Protein AF-A0A514CMM2-F1 (afdb_monomer)

Sequence (59 aa):
MNSKLDDHYKVPIAPPGFPELGAAMTDGEVAFRQHAGGHSTGPNWSTWIAWASRYWDHN

Radius of gyration: 16.96 Å; Cα contacts (8 Å, |Δi|>4): 35; chains: 1; bounding box: 48×16×48 Å

Organism: NCBI:txid2591634

Solvent-accessible surface area (backbone atoms only —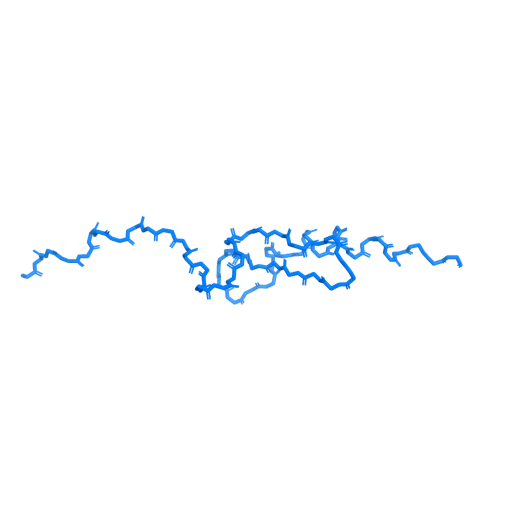 not comparable to full-atom values): 4238 Å² total; per-residue (Å²): 143,86,90,82,90,80,87,75,96,70,71,81,72,43,60,93,93,54,68,58,68,58,46,72,47,56,92,54,100,68,65,52,67,51,67,84,80,73,102,67,66,72,83,47,49,68,61,48,51,67,56,52,56,79,64,69,78,78,133

Mean predicted aligned error: 9.62 Å

Nearest PDB structures (foldseek):
  6hsw-assembly3_C  TM=9.068E-01  e=5.842E-03  Teredinibacter turnerae T7901

Structure (mmCIF, N/CA/C/O backbone):
data_AF-A0A514CMM2-F1
#
_entry.id   AF-A0A514CMM2-F1
#
loop_
_atom_site.group_PDB
_atom_site.id
_atom_site.type_symbol
_atom_site.label_atom_id
_atom_site.label_alt_id
_atom_site.label_comp_id
_atom_site.label_asym_id
_atom_site.label_entity_id
_atom_site.label_seq_id
_atom_site.pdbx_PDB_ins_code
_atom_site.Cartn_x
_atom_site.Cartn_y
_atom_site.Cartn_z
_atom_site.occupancy
_atom_site.B_iso_or_equiv
_atom_site.auth_seq_id
_atom_site.auth_comp_id
_atom_site.auth_asym_id
_atom_site.auth_atom_id
_atom_site.pdbx_PDB_model_num
ATOM 1 N N . MET A 1 1 ? 29.244 -2.714 -32.502 1.00 41.34 1 MET A N 1
ATOM 2 C CA . MET A 1 1 ? 29.379 -2.464 -31.052 1.00 41.34 1 MET A CA 1
ATOM 3 C C . MET A 1 1 ? 28.157 -3.053 -30.360 1.00 41.34 1 MET A C 1
ATOM 5 O O . MET A 1 1 ? 27.194 -2.338 -30.147 1.00 41.34 1 MET A O 1
ATOM 9 N N . ASN A 1 2 ? 28.190 -4.352 -30.064 1.00 41.34 2 ASN A N 1
ATOM 10 C CA . ASN A 1 2 ? 27.217 -5.025 -29.200 1.00 41.34 2 ASN A CA 1
ATOM 11 C C . ASN A 1 2 ? 28.024 -5.744 -28.118 1.00 41.34 2 ASN A C 1
ATOM 13 O O . ASN A 1 2 ? 28.841 -6.578 -28.500 1.00 41.34 2 ASN A O 1
ATOM 17 N N . SER A 1 3 ? 27.818 -5.410 -26.836 1.00 47.09 3 SER A N 1
ATOM 18 C CA . SER A 1 3 ? 28.076 -6.320 -25.693 1.00 47.09 3 SER A CA 1
ATOM 19 C C . SER A 1 3 ? 27.750 -5.751 -24.293 1.00 47.09 3 SER A C 1
ATOM 21 O O . SER A 1 3 ? 28.393 -6.155 -23.328 1.00 47.09 3 SER A O 1
ATOM 23 N N . LYS A 1 4 ? 26.830 -4.785 -24.115 1.00 49.44 4 LYS A N 1
ATOM 24 C CA . LYS A 1 4 ? 26.548 -4.249 -22.757 1.00 49.44 4 LYS A CA 1
ATOM 25 C C . LYS A 1 4 ? 25.082 -3.929 -22.452 1.00 49.44 4 LYS A C 1
ATOM 27 O O . LYS A 1 4 ? 24.822 -3.093 -21.592 1.00 49.44 4 LYS A O 1
ATOM 32 N N . LEU A 1 5 ? 24.122 -4.545 -23.137 1.00 49.72 5 LEU A N 1
ATOM 33 C CA . LEU A 1 5 ? 22.693 -4.279 -22.880 1.00 49.72 5 LEU A CA 1
ATOM 34 C C . LEU A 1 5 ? 21.957 -5.469 -22.246 1.00 49.72 5 LEU A C 1
ATOM 36 O O . LEU A 1 5 ? 20.745 -5.415 -22.070 1.00 49.72 5 LEU A O 1
ATOM 40 N N . ASP A 1 6 ? 22.692 -6.509 -21.864 1.00 50.03 6 ASP A N 1
ATOM 41 C CA . ASP A 1 6 ? 22.166 -7.842 -21.588 1.00 50.03 6 ASP A CA 1
ATOM 42 C C . ASP A 1 6 ? 22.373 -8.349 -20.141 1.00 50.03 6 ASP A C 1
ATOM 44 O O . ASP A 1 6 ? 21.746 -9.337 -19.769 1.00 50.03 6 ASP A O 1
ATOM 48 N N . ASP A 1 7 ? 23.099 -7.638 -19.265 1.00 49.38 7 ASP A N 1
ATOM 49 C CA . ASP A 1 7 ? 23.495 -8.197 -17.949 1.00 49.38 7 ASP A CA 1
ATOM 50 C C . ASP A 1 7 ? 22.802 -7.634 -16.690 1.00 49.38 7 ASP A C 1
ATOM 52 O O . ASP A 1 7 ? 23.111 -8.059 -15.574 1.00 49.38 7 ASP A O 1
ATOM 56 N N . HIS A 1 8 ? 21.816 -6.736 -16.800 1.00 45.59 8 HIS A N 1
ATOM 57 C CA . HIS A 1 8 ? 21.178 -6.149 -15.605 1.00 45.59 8 HIS A CA 1
ATOM 58 C C . HIS A 1 8 ? 19.644 -6.195 -15.604 1.00 45.59 8 HIS A C 1
ATOM 60 O O . HIS A 1 8 ? 18.974 -5.250 -15.200 1.00 45.59 8 HIS A O 1
ATOM 66 N N . TYR A 1 9 ? 19.071 -7.350 -15.944 1.00 43.34 9 TYR A N 1
ATOM 67 C CA . TYR A 1 9 ? 17.727 -7.741 -15.490 1.00 43.34 9 TYR A CA 1
ATOM 68 C C . TYR A 1 9 ? 17.726 -8.060 -13.975 1.00 43.34 9 TYR A C 1
ATOM 70 O O . TYR A 1 9 ? 17.406 -9.171 -13.559 1.00 43.34 9 TYR A O 1
ATOM 78 N N . LYS A 1 10 ? 18.168 -7.143 -13.104 1.00 48.56 10 LYS A N 1
ATOM 79 C CA . LYS A 1 10 ? 18.307 -7.442 -11.667 1.00 48.56 10 LYS A CA 1
ATOM 80 C C . LYS A 1 10 ? 17.605 -6.410 -10.794 1.00 48.56 10 LYS A C 1
ATOM 82 O O . LYS A 1 10 ? 18.220 -5.459 -10.332 1.00 48.56 10 LYS A O 1
ATOM 87 N N . VAL A 1 11 ? 16.341 -6.751 -10.518 1.00 52.84 11 VAL A N 1
ATOM 88 C CA . VAL A 1 11 ? 15.490 -6.293 -9.408 1.00 52.84 11 VAL A CA 1
ATOM 89 C C . VAL A 1 11 ? 15.027 -4.838 -9.562 1.00 52.84 11 VAL A C 1
ATOM 91 O O . VAL A 1 11 ? 15.832 -3.970 -9.883 1.00 52.84 11 VAL A O 1
ATOM 94 N N . PRO A 1 12 ? 13.743 -4.508 -9.332 1.00 55.66 12 PRO A N 1
ATOM 95 C CA . PRO A 1 12 ? 13.383 -3.128 -9.064 1.00 55.66 12 PRO A CA 1
ATOM 96 C C . PRO A 1 12 ? 13.984 -2.785 -7.704 1.00 55.66 12 PRO A C 1
ATOM 98 O O . PRO A 1 12 ? 13.363 -2.993 -6.664 1.00 55.66 12 PRO A O 1
ATOM 101 N N . ILE A 1 13 ? 15.250 -2.378 -7.710 1.00 58.78 13 ILE A N 1
ATOM 102 C CA . ILE A 1 13 ? 15.961 -2.010 -6.498 1.00 58.78 13 ILE A CA 1
ATOM 103 C C . ILE A 1 13 ? 15.271 -0.734 -6.034 1.00 58.78 13 ILE A C 1
ATOM 105 O O . ILE A 1 13 ? 15.479 0.340 -6.602 1.00 58.78 13 ILE A O 1
ATOM 109 N N . ALA A 1 14 ? 14.383 -0.863 -5.049 1.00 63.38 14 ALA A N 1
ATOM 110 C CA . ALA A 1 14 ? 13.992 0.286 -4.260 1.00 63.38 14 ALA A CA 1
ATOM 111 C C . ALA A 1 14 ? 15.299 0.973 -3.821 1.00 63.38 14 ALA A C 1
ATOM 113 O O . ALA A 1 14 ? 16.264 0.263 -3.506 1.00 63.38 14 ALA A O 1
ATOM 114 N N . PRO A 1 15 ? 15.405 2.313 -3.878 1.00 66.25 15 PRO A N 1
ATOM 115 C CA . PRO A 1 15 ? 16.653 2.980 -3.539 1.00 66.25 15 PRO A CA 1
ATOM 116 C C . PRO A 1 15 ? 17.157 2.488 -2.173 1.00 66.25 15 PRO A C 1
ATOM 118 O O . PRO A 1 15 ? 16.336 2.192 -1.301 1.00 66.25 15 PRO A O 1
ATOM 121 N N . PRO A 1 16 ? 18.477 2.355 -1.964 1.00 74.81 16 PRO A N 1
ATOM 122 C CA . PRO A 1 16 ? 19.005 1.873 -0.694 1.00 74.81 16 PRO A CA 1
ATOM 123 C C . PRO A 1 16 ? 18.411 2.681 0.468 1.00 74.81 16 PRO A C 1
ATOM 125 O O . PRO A 1 16 ? 18.458 3.910 0.462 1.00 74.81 16 PRO A O 1
ATOM 128 N N . GLY A 1 17 ? 17.808 1.977 1.430 1.00 82.38 17 GLY A N 1
ATOM 129 C CA . GLY A 1 17 ? 17.066 2.575 2.546 1.00 82.38 17 GLY A CA 1
ATOM 130 C C . GLY A 1 17 ? 15.537 2.522 2.423 1.00 82.38 17 GLY A C 1
ATOM 131 O O . GLY A 1 17 ? 14.861 2.870 3.387 1.00 82.38 17 GLY A O 1
ATOM 132 N N . PHE A 1 18 ? 14.986 2.057 1.298 1.00 89.06 18 PHE A N 1
ATOM 133 C CA . PHE A 1 18 ? 13.551 1.806 1.140 1.00 89.06 18 PHE A CA 1
ATOM 134 C C . PHE A 1 18 ? 13.196 0.314 1.277 1.00 89.06 18 PHE A C 1
ATOM 136 O O . PHE A 1 18 ? 14.031 -0.547 0.987 1.00 89.06 18 PHE A O 1
ATOM 143 N N . PRO A 1 19 ? 11.953 -0.006 1.684 1.00 91.12 19 PRO A N 1
ATOM 144 C CA . PRO A 1 19 ? 11.416 -1.365 1.623 1.00 91.12 19 PRO A CA 1
ATOM 145 C C . PRO A 1 19 ? 11.398 -1.919 0.196 1.00 91.12 19 PRO A C 1
ATOM 147 O O . PRO A 1 19 ? 11.362 -1.158 -0.771 1.00 91.12 19 PRO A O 1
ATOM 150 N N . GLU A 1 20 ? 11.361 -3.246 0.064 1.00 91.00 20 GLU A N 1
ATOM 151 C CA . GLU A 1 20 ? 11.239 -3.905 -1.239 1.00 91.00 20 GLU A CA 1
ATOM 152 C C . GLU A 1 20 ? 10.007 -3.421 -2.021 1.00 91.00 20 GLU A C 1
ATOM 154 O O . GLU A 1 20 ? 8.962 -3.091 -1.453 1.00 91.00 20 GLU A O 1
ATOM 159 N N . LEU A 1 21 ? 10.107 -3.400 -3.354 1.00 91.62 21 LEU A N 1
ATOM 160 C CA . LEU A 1 21 ? 8.998 -2.980 -4.203 1.00 91.62 21 LEU A CA 1
ATOM 161 C C . LEU A 1 21 ? 7.761 -3.858 -3.954 1.00 91.62 21 LEU A C 1
ATOM 163 O O . LEU A 1 21 ? 7.811 -5.079 -4.063 1.00 91.62 21 LEU A O 1
ATOM 167 N N . GLY A 1 22 ? 6.626 -3.224 -3.671 1.00 91.19 22 GLY A N 1
ATOM 168 C CA . GLY A 1 22 ? 5.368 -3.894 -3.359 1.00 91.19 22 GLY A CA 1
ATOM 169 C C . GLY A 1 22 ? 5.189 -4.244 -1.881 1.00 91.19 22 GLY A C 1
ATOM 170 O O . GLY A 1 22 ? 4.044 -4.501 -1.495 1.00 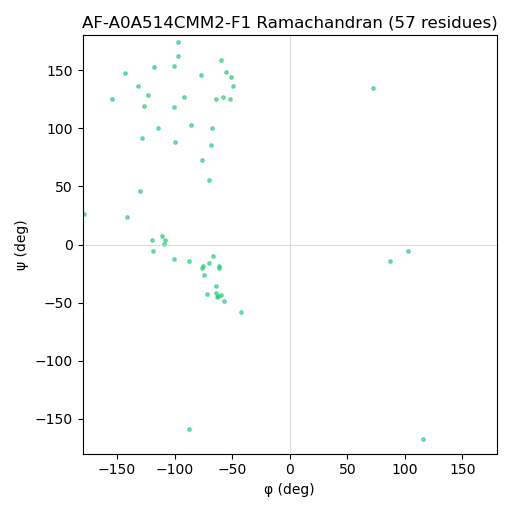91.19 22 GLY A O 1
ATOM 171 N N . ALA A 1 23 ? 6.249 -4.188 -1.063 1.00 94.50 23 ALA A N 1
ATOM 172 C CA . ALA A 1 23 ?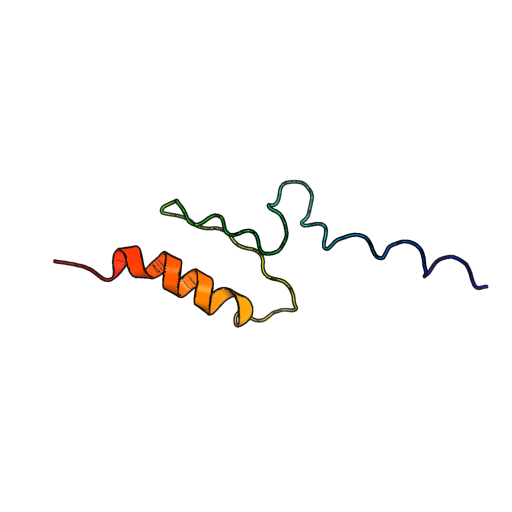 6.162 -4.398 0.377 1.00 94.50 23 ALA A CA 1
ATOM 173 C C . ALA A 1 23 ? 5.318 -3.292 1.024 1.00 94.50 23 ALA A C 1
ATOM 175 O O . ALA A 1 23 ? 5.570 -2.097 0.844 1.00 94.50 23 ALA A O 1
ATOM 176 N N . ALA A 1 24 ? 4.286 -3.706 1.756 1.00 96.00 24 ALA A N 1
ATOM 177 C CA . ALA A 1 24 ? 3.377 -2.812 2.454 1.00 96.00 24 ALA A CA 1
ATOM 178 C C . ALA A 1 24 ? 3.756 -2.748 3.938 1.00 96.00 24 ALA A C 1
ATOM 180 O O . ALA A 1 24 ? 3.709 -3.758 4.632 1.00 96.00 24 ALA A O 1
ATOM 181 N N . MET A 1 25 ? 4.114 -1.561 4.422 1.00 97.25 25 MET A N 1
ATOM 182 C CA . MET A 1 25 ? 4.307 -1.268 5.842 1.00 97.25 25 MET A CA 1
ATOM 183 C C . MET A 1 25 ? 3.047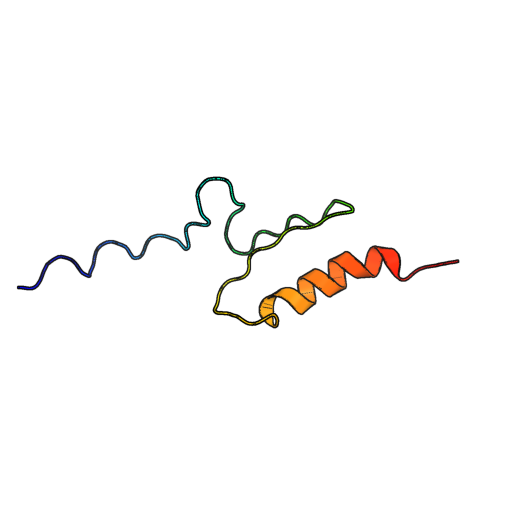 -0.567 6.353 1.00 97.25 25 MET A C 1
ATOM 185 O O . MET A 1 25 ? 2.947 0.655 6.266 1.00 97.25 25 MET A O 1
ATOM 189 N N . THR A 1 26 ? 2.056 -1.337 6.804 1.00 97.56 26 THR A N 1
ATOM 190 C CA . THR A 1 26 ? 0.694 -0.840 7.100 1.00 97.56 26 THR A CA 1
ATOM 191 C C . THR A 1 26 ? 0.252 -1.016 8.550 1.00 97.56 26 THR A C 1
ATOM 193 O O . THR A 1 26 ? -0.882 -0.681 8.876 1.00 97.56 26 THR A O 1
ATOM 196 N N . ASP A 1 27 ? 1.129 -1.510 9.421 1.00 96.44 27 ASP A N 1
ATOM 197 C CA . ASP A 1 27 ? 0.771 -1.836 10.809 1.00 96.44 27 ASP A CA 1
ATOM 198 C C . ASP A 1 27 ? 0.613 -0.592 11.700 1.00 96.44 27 ASP A C 1
ATOM 200 O O . ASP A 1 27 ? 0.012 -0.661 12.769 1.00 96.44 27 ASP A O 1
ATOM 204 N N . GLY A 1 28 ? 1.156 0.550 11.267 1.00 95.62 28 GLY A N 1
ATOM 205 C CA . GLY A 1 28 ? 1.117 1.807 12.006 1.00 95.62 28 GLY A CA 1
ATOM 206 C C . GLY A 1 28 ? -0.001 2.765 11.586 1.00 95.62 28 GLY A C 1
ATOM 207 O O . GLY A 1 28 ? -0.696 2.597 10.580 1.00 95.62 28 GLY A O 1
ATOM 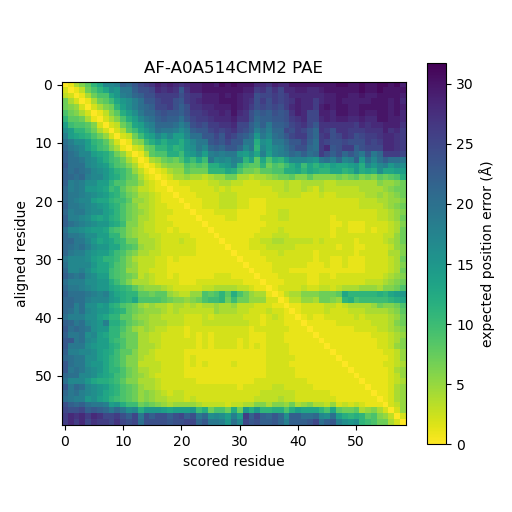208 N N . GLU A 1 29 ? -0.098 3.855 12.344 1.00 97.00 29 GLU A N 1
ATOM 209 C CA . GLU A 1 29 ? -0.957 5.011 12.041 1.00 97.00 29 GLU A CA 1
ATOM 210 C C . GLU A 1 29 ? -0.466 5.822 10.829 1.00 97.00 29 GLU A C 1
ATOM 212 O O . GLU A 1 29 ? -1.205 6.608 10.246 1.00 97.00 29 GLU A O 1
ATOM 217 N N . VAL A 1 30 ? 0.787 5.609 10.424 1.00 96.12 30 VAL A N 1
ATOM 218 C CA . VAL A 1 30 ? 1.372 6.096 9.173 1.00 96.12 30 VAL A CA 1
ATOM 219 C C . VAL A 1 30 ? 1.886 4.879 8.419 1.00 96.12 30 VAL A C 1
ATOM 221 O O . VAL A 1 30 ? 2.619 4.068 8.985 1.00 96.12 30 VAL A O 1
ATOM 224 N N . ALA A 1 31 ? 1.500 4.751 7.152 1.00 96.81 31 ALA A N 1
ATOM 225 C CA . ALA A 1 31 ? 1.861 3.613 6.319 1.00 96.81 31 ALA A CA 1
ATOM 226 C C . ALA A 1 31 ? 2.695 4.011 5.102 1.00 96.81 31 ALA A C 1
ATOM 228 O O . ALA A 1 31 ? 2.579 5.120 4.577 1.00 96.81 31 ALA A O 1
ATOM 229 N N . PHE A 1 32 ? 3.507 3.067 4.626 1.00 95.94 32 PHE A N 1
ATOM 230 C CA . PHE A 1 32 ? 4.312 3.213 3.418 1.00 95.94 32 PHE A CA 1
ATOM 231 C C . PHE A 1 32 ? 4.167 1.991 2.507 1.00 95.94 32 PHE A C 1
ATOM 233 O O . PHE A 1 32 ? 4.230 0.848 2.958 1.00 95.94 32 PHE A O 1
ATOM 240 N N . ARG A 1 33 ? 4.015 2.234 1.202 1.00 96.12 33 ARG A N 1
ATOM 241 C CA . ARG A 1 33 ? 4.130 1.214 0.153 1.00 96.12 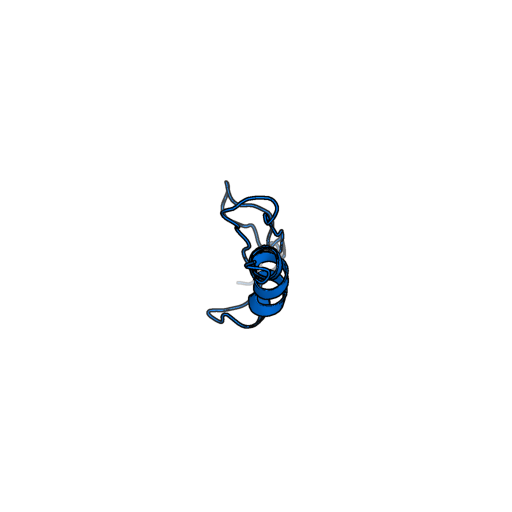33 ARG A CA 1
ATOM 242 C C . ARG A 1 33 ? 4.523 1.856 -1.172 1.00 96.12 33 ARG A C 1
ATOM 244 O O . ARG A 1 33 ? 3.795 2.702 -1.696 1.00 96.12 33 ARG A O 1
ATOM 251 N N . GLN A 1 34 ? 5.609 1.372 -1.766 1.00 94.00 34 GLN A N 1
ATOM 252 C CA . GLN A 1 34 ? 5.936 1.645 -3.163 1.00 94.00 34 GLN A CA 1
ATOM 253 C C . GLN A 1 34 ? 5.335 0.544 -4.044 1.00 94.00 34 GLN A C 1
ATOM 255 O O . GLN A 1 34 ? 5.579 -0.635 -3.803 1.00 94.00 34 GLN A O 1
ATOM 260 N N . HIS A 1 35 ? 4.563 0.901 -5.070 1.00 93.00 35 HIS A N 1
ATOM 261 C CA . HIS A 1 35 ? 4.060 -0.068 -6.048 1.00 93.00 35 HIS A CA 1
ATOM 262 C C . HIS A 1 35 ? 4.933 -0.106 -7.307 1.00 93.00 35 HIS A C 1
ATOM 264 O O . HIS A 1 35 ? 5.683 0.824 -7.597 1.00 93.00 35 HIS A O 1
ATOM 270 N N . ALA A 1 36 ? 4.794 -1.183 -8.081 1.00 88.62 36 ALA A N 1
ATOM 271 C CA . ALA A 1 36 ? 5.379 -1.291 -9.412 1.00 88.62 36 ALA A CA 1
ATOM 272 C C . ALA A 1 36 ? 4.585 -0.490 -10.452 1.00 88.62 36 ALA A C 1
ATOM 274 O O . ALA A 1 36 ? 3.355 -0.437 -10.388 1.00 88.62 36 ALA A O 1
ATOM 275 N N . GLY A 1 37 ? 5.279 0.074 -11.443 1.00 83.38 37 GLY A N 1
ATOM 276 C CA . GLY A 1 37 ? 4.673 0.793 -12.567 1.00 83.38 37 GLY A CA 1
ATOM 277 C C . GLY A 1 37 ? 5.041 2.279 -12.617 1.00 83.38 37 GLY A C 1
ATOM 278 O O . GLY A 1 37 ? 5.980 2.717 -11.962 1.00 83.38 37 GLY A O 1
ATOM 279 N N . GLY A 1 38 ? 4.327 3.038 -13.455 1.00 84.88 38 GLY A N 1
ATOM 280 C CA . GLY A 1 38 ? 4.562 4.469 -13.684 1.00 84.88 38 GLY A CA 1
ATOM 281 C C . GLY A 1 38 ? 3.829 5.397 -12.706 1.00 84.88 38 GLY A C 1
ATOM 282 O O . GLY A 1 38 ? 3.404 4.987 -11.631 1.00 84.88 38 GLY A O 1
ATOM 283 N N . HIS A 1 39 ? 3.646 6.659 -13.109 1.00 91.69 39 HIS A N 1
ATOM 284 C CA . HIS A 1 39 ? 2.989 7.707 -12.316 1.00 91.69 39 HIS A CA 1
ATOM 285 C C . HIS A 1 39 ? 1.455 7.548 -12.299 1.00 91.69 39 HIS A C 1
ATOM 287 O O . HIS A 1 39 ? 0.726 8.275 -12.970 1.00 91.69 39 HIS A O 1
ATOM 293 N N . SER A 1 40 ? 0.964 6.546 -11.568 1.00 93.75 40 SER A N 1
ATOM 294 C CA . SER A 1 40 ? -0.465 6.273 -11.380 1.00 93.75 40 SER A CA 1
ATOM 295 C C . SER A 1 40 ? -0.735 5.789 -9.962 1.00 93.75 40 SER A C 1
ATOM 297 O O . SER A 1 40 ? 0.083 5.090 -9.382 1.00 93.75 40 SER A O 1
ATOM 299 N N . THR A 1 41 ? -1.905 6.110 -9.415 1.00 94.81 41 THR A N 1
ATOM 300 C CA . THR A 1 41 ? -2.321 5.675 -8.071 1.00 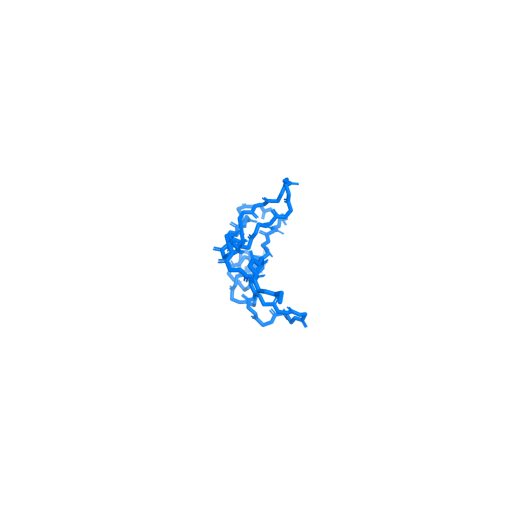94.81 41 THR A CA 1
ATOM 301 C C . THR A 1 41 ? -3.022 4.314 -8.059 1.00 94.81 41 THR A C 1
ATOM 303 O O . THR A 1 41 ? -3.156 3.704 -6.998 1.00 94.81 41 THR A O 1
ATOM 306 N N . GLY A 1 42 ? -3.436 3.810 -9.230 1.00 96.31 42 GLY A N 1
ATOM 307 C CA . GLY A 1 42 ? -4.196 2.565 -9.416 1.00 96.31 42 GLY A CA 1
ATOM 308 C C . GLY A 1 42 ? -3.722 1.388 -8.547 1.00 96.31 42 GLY A C 1
ATOM 309 O O . GLY A 1 42 ? -4.501 0.880 -7.739 1.00 96.31 42 GLY A O 1
ATOM 310 N N . PRO A 1 43 ? -2.445 0.974 -8.648 1.00 96.50 43 PRO A N 1
ATOM 311 C CA . PRO A 1 43 ? -1.940 -0.222 -7.967 1.00 96.50 43 PRO A CA 1
ATOM 312 C C . PRO A 1 43 ? -1.892 -0.148 -6.432 1.00 96.50 43 PRO A C 1
ATOM 314 O O . PRO A 1 43 ? -1.613 -1.163 -5.790 1.00 96.50 43 PRO A O 1
ATOM 317 N N . ASN A 1 44 ? -2.112 1.031 -5.838 1.00 97.31 44 ASN A N 1
ATOM 318 C CA . ASN A 1 44 ? -2.109 1.240 -4.387 1.00 97.31 44 ASN A CA 1
ATOM 319 C C . ASN A 1 44 ? -3.517 1.295 -3.768 1.00 97.31 44 ASN A C 1
ATOM 321 O O . ASN A 1 44 ? -3.620 1.201 -2.547 1.00 97.31 44 ASN A O 1
ATOM 325 N N . TRP A 1 45 ? -4.594 1.409 -4.557 1.00 97.44 45 TRP A N 1
ATOM 326 C CA . TRP A 1 45 ? -5.947 1.607 -4.013 1.00 97.44 45 TRP A CA 1
ATOM 327 C C . TRP A 1 45 ? -6.416 0.481 -3.091 1.00 97.44 45 TRP A C 1
ATOM 329 O O . TRP A 1 45 ? -6.957 0.764 -2.027 1.00 97.44 45 TRP A O 1
ATOM 339 N N . SER A 1 46 ? -6.185 -0.784 -3.452 1.00 97.38 46 SER A N 1
ATOM 340 C CA . SER A 1 46 ? -6.585 -1.920 -2.609 1.00 97.38 46 SER A CA 1
ATOM 341 C C . SER A 1 46 ? -5.841 -1.939 -1.271 1.00 97.38 46 SER A C 1
ATOM 343 O O . SER A 1 46 ? -6.460 -2.150 -0.232 1.00 97.38 46 SER A O 1
ATOM 345 N N . THR A 1 47 ? -4.533 -1.658 -1.277 1.00 97.50 47 THR A N 1
ATOM 346 C CA . THR A 1 47 ? -3.738 -1.520 -0.048 1.00 97.50 47 THR A CA 1
ATOM 347 C C . THR A 1 47 ? -4.237 -0.358 0.806 1.00 97.50 47 THR A C 1
ATOM 349 O O . THR A 1 47 ? -4.386 -0.515 2.014 1.00 97.50 47 THR A O 1
ATOM 352 N N . TRP A 1 48 ? -4.518 0.796 0.193 1.00 97.62 48 TRP A N 1
ATOM 353 C CA . TRP A 1 48 ? -5.012 1.965 0.916 1.00 97.62 48 TRP A CA 1
ATOM 354 C C . TRP A 1 48 ? -6.379 1.705 1.556 1.00 97.62 48 TRP A C 1
ATOM 356 O O . TRP A 1 48 ? -6.542 1.999 2.734 1.00 97.62 48 TRP A O 1
ATOM 366 N N . ILE A 1 49 ? -7.322 1.096 0.827 1.00 97.75 49 ILE A N 1
ATOM 367 C CA . ILE A 1 49 ? -8.644 0.724 1.356 1.00 97.75 49 ILE A CA 1
ATOM 368 C C . ILE A 1 49 ? -8.501 -0.189 2.581 1.00 97.75 49 ILE A C 1
ATOM 370 O O . ILE A 1 49 ? -9.100 0.088 3.615 1.00 97.75 49 ILE A O 1
ATOM 374 N N . ALA A 1 50 ? -7.677 -1.237 2.487 1.00 97.31 50 ALA A N 1
ATOM 375 C CA . ALA A 1 50 ? -7.458 -2.167 3.595 1.00 97.31 50 ALA A CA 1
ATOM 376 C C . ALA A 1 50 ? -6.790 -1.502 4.815 1.00 97.31 50 ALA A C 1
ATOM 378 O O . ALA A 1 50 ? -7.106 -1.830 5.954 1.00 97.31 50 ALA A O 1
ATOM 379 N N . TRP A 1 51 ? -5.874 -0.555 4.595 1.00 97.69 51 TRP A N 1
ATOM 380 C CA . TRP A 1 51 ? -5.247 0.207 5.677 1.00 97.69 51 TRP A CA 1
ATOM 381 C C . TRP A 1 51 ? -6.218 1.207 6.325 1.00 97.69 51 TRP A C 1
ATOM 383 O O . TRP A 1 51 ? -6.242 1.323 7.553 1.00 97.69 51 TRP A O 1
ATOM 393 N N . ALA A 1 52 ? -7.015 1.908 5.510 1.00 96.94 52 ALA A N 1
ATOM 394 C CA . ALA A 1 52 ? -7.943 2.955 5.932 1.00 96.94 52 ALA A CA 1
ATOM 395 C C . ALA A 1 52 ? -9.202 2.402 6.613 1.00 96.94 52 ALA A C 1
ATOM 397 O O . ALA A 1 52 ? -9.788 3.087 7.449 1.00 96.94 52 ALA A O 1
ATOM 398 N N . SER A 1 53 ? -9.600 1.161 6.308 1.00 96.31 53 SER A N 1
ATOM 399 C CA . SER A 1 53 ? -10.802 0.551 6.885 1.00 96.31 53 SER A CA 1
ATOM 400 C C . SER A 1 53 ? -10.755 0.413 8.405 1.00 96.31 53 SER A C 1
ATOM 402 O O . SER A 1 53 ? -11.803 0.342 9.036 1.00 96.31 53 SER A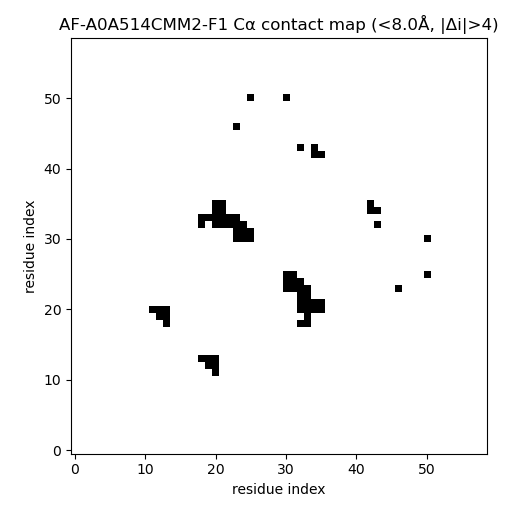 O 1
ATOM 404 N N . ARG A 1 54 ? -9.559 0.441 9.008 1.00 94.56 54 ARG A N 1
ATOM 405 C CA . ARG A 1 54 ? -9.360 0.461 10.468 1.00 94.56 54 ARG A CA 1
ATOM 406 C C . ARG A 1 54 ? -9.971 1.692 11.152 1.00 94.56 54 ARG A C 1
ATOM 408 O O . ARG A 1 54 ? -10.169 1.660 12.359 1.00 94.56 54 ARG A O 1
ATOM 415 N N . TYR A 1 55 ? -10.258 2.751 10.395 1.00 93.81 55 TYR A N 1
ATOM 416 C CA . TYR A 1 55 ? -10.783 4.021 10.903 1.00 93.81 55 TYR A CA 1
ATOM 417 C C . TYR A 1 55 ? -12.240 4.281 10.521 1.00 93.81 55 TYR A C 1
ATOM 419 O O . TYR A 1 55 ? -12.759 5.342 10.834 1.00 93.81 55 TYR A O 1
ATOM 427 N N . TRP A 1 56 ? -12.901 3.380 9.792 1.00 92.00 56 TRP A N 1
ATOM 428 C CA . TRP A 1 56 ? -14.269 3.637 9.325 1.00 92.00 56 TRP A CA 1
ATOM 429 C C . TRP A 1 56 ? -15.329 3.484 10.411 1.00 92.00 56 TRP A C 1
ATOM 431 O O . TRP A 1 56 ? -16.401 4.077 10.292 1.00 92.00 56 TRP A O 1
ATOM 441 N N . ASP A 1 57 ? -15.010 2.766 11.483 1.00 81.12 57 ASP A N 1
ATOM 442 C CA . ASP A 1 57 ? -15.876 2.689 12.647 1.00 81.12 57 ASP A CA 1
ATOM 443 C C . ASP A 1 57 ? -15.590 3.872 13.580 1.00 81.12 57 ASP A C 1
ATOM 445 O O . ASP A 1 57 ? -14.611 3.9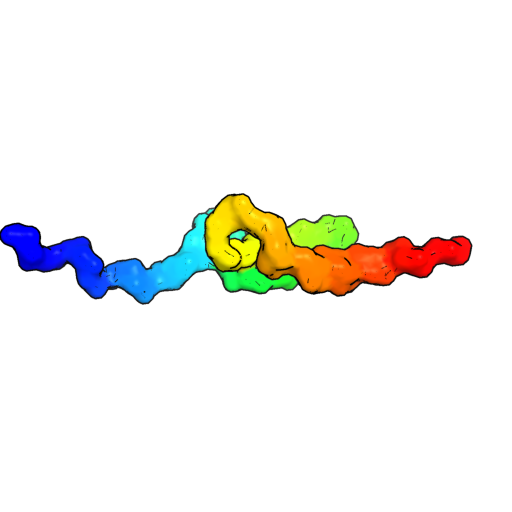03 14.327 1.00 81.12 57 ASP A O 1
ATOM 449 N N . HIS A 1 58 ? -16.484 4.855 13.530 1.00 66.19 58 HIS A N 1
ATOM 450 C CA . HIS A 1 58 ? -16.597 5.928 14.509 1.00 66.19 58 HIS A CA 1
ATOM 451 C C . HIS A 1 58 ? -17.946 5.773 15.227 1.00 66.19 58 HIS A C 1
ATOM 453 O O . HIS A 1 58 ? -18.977 6.156 14.674 1.00 66.19 58 HIS A O 1
ATOM 459 N N . ASN A 1 59 ? -17.937 5.197 16.434 1.00 55.16 59 ASN A N 1
ATOM 460 C CA . ASN A 1 59 ? -18.993 5.432 17.428 1.00 55.16 59 ASN A CA 1
ATOM 461 C C . ASN A 1 59 ? -18.607 6.643 18.274 1.00 55.16 59 ASN A C 1
ATOM 463 O O . ASN A 1 59 ? -17.471 6.630 18.801 1.00 55.16 59 ASN A O 1
#

Foldseek 3Di:
DDDPPPPPPDAPPPPPPDDHAQDWQQPDPDIDHHHDDDPDCVVCVVVCCVSCVVPPDDD

pLDDT: mean 81.46, std 19.69, range [41.34, 97.75]

Secondary structure (DSSP, 8-state):
--SSSSS------PPTTSPPTT-EE-SSSS-EEPPSSSS-SGGGHHHHHHHHGGG----